Protein AF-A0A7S1DMI9-F1 (afdb_monomer_lite)

Organism: Hemiselmis andersenii (NCBI:txid464988)

Foldseek 3Di:
DPPQQFDKDKAWEFAFALPDDDDDAFAKAKEKADDQLCLVVLVVCQQAFGKHWYDNDDDDQQDKTFIWTWQDWDADPSRIIITIIGGHDIWGFHDKDFDVVSVGTIIGITGHDGPVVVVRVVVVVVVVVPDPDRPDGHDPDDPDDPHHYTYRDDD

Secondary structure (DSSP, 8-state):
-----PEEEEEEEEEPPTTSPPPPTT-EEEEEE-SHHHHHHHHHHHSS--EEEEESSPP-TT-EEEEEEEEEEEE-TTS-EEEEEEEEEEEE--EEEEEGGGTSEEEEEEEE--HHHHHHHHHHHHHHHH-SSPPPPPP---------EEEE---

Radius of gyration: 15.2 Å; chains: 1; bounding box: 41×40×40 Å

pLDDT: mean 78.28, std 19.07, range [31.62, 96.31]

Sequence (155 aa):
SEGREGELIDLPVVCMPPEDPTPTLGTRLTLMLTEQRYRVVAQRMLSSPQLCMIAHEEPEAGNTALVVLVLRCKFRPNGSAKVIVKVVEEVLMLQVRWEQWAGRLHYARCRVCNDETRSTISKFRSALWTSGGTPPGIIDHLAGEEVPVCRCTVS

Structure (mmCIF, N/CA/C/O backbone):
data_AF-A0A7S1DMI9-F1
#
_entry.id   AF-A0A7S1DMI9-F1
#
loop_
_atom_site.group_PDB
_atom_site.id
_atom_site.type_symbol
_atom_site.label_atom_id
_atom_site.label_alt_id
_atom_site.label_comp_id
_atom_site.label_asym_id
_atom_site.label_entity_id
_atom_site.label_seq_id
_atom_site.pdbx_PDB_ins_code
_atom_site.Cartn_x
_atom_site.Cartn_y
_atom_site.Cartn_z
_atom_site.occupancy
_atom_site.B_iso_or_equiv
_atom_site.auth_seq_id
_atom_site.auth_comp_id
_atom_site.auth_asym_id
_atom_site.auth_atom_id
_atom_site.pdbx_PDB_model_num
ATOM 1 N N . SER A 1 1 ? -24.781 5.411 19.261 1.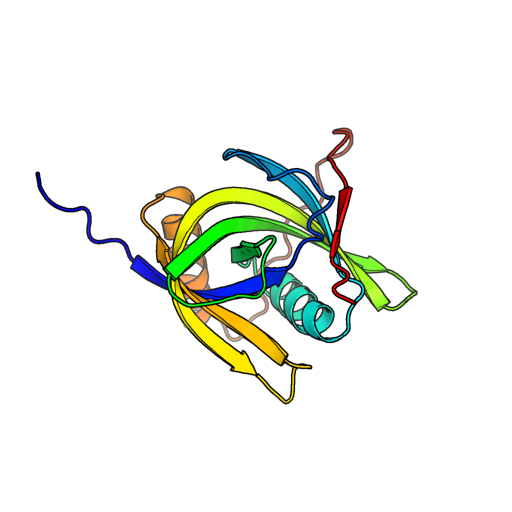00 43.78 1 SER A N 1
ATOM 2 C CA . SER A 1 1 ? -23.939 5.369 18.052 1.00 43.78 1 SER A CA 1
ATOM 3 C C . SER A 1 1 ? -23.312 3.993 17.992 1.00 43.78 1 SER A C 1
ATOM 5 O O . SER A 1 1 ? -22.312 3.751 18.652 1.00 43.78 1 SER A O 1
ATOM 7 N N . GLU A 1 2 ? -23.970 3.054 17.312 1.00 41.41 2 GLU A N 1
ATOM 8 C CA . GLU A 1 2 ? -23.438 1.703 17.120 1.00 41.41 2 GLU A CA 1
ATOM 9 C C . GLU A 1 2 ? -22.122 1.813 16.350 1.00 41.41 2 GLU A C 1
ATOM 11 O O . GLU A 1 2 ? -22.090 2.265 15.203 1.00 41.41 2 GLU A O 1
ATOM 16 N N . GLY A 1 3 ? -21.018 1.505 17.030 1.00 46.94 3 GLY A N 1
ATOM 17 C CA . GLY A 1 3 ? -19.698 1.504 16.425 1.00 46.94 3 GLY A CA 1
ATOM 18 C C . GLY A 1 3 ? -19.682 0.443 15.338 1.00 46.94 3 GLY A C 1
ATOM 19 O O . GLY A 1 3 ? -19.749 -0.743 15.643 1.00 46.94 3 GLY A O 1
ATOM 20 N N . ARG A 1 4 ? -19.624 0.863 14.072 1.00 57.69 4 ARG A N 1
ATOM 21 C CA . ARG A 1 4 ? -19.342 -0.053 12.966 1.00 57.69 4 ARG A CA 1
ATOM 22 C C . ARG A 1 4 ? -18.003 -0.717 13.273 1.00 57.69 4 ARG A C 1
ATOM 24 O O . ARG A 1 4 ? -16.971 -0.050 13.266 1.00 57.69 4 ARG A O 1
ATOM 31 N N . GLU A 1 5 ? -18.037 -1.998 13.620 1.00 73.81 5 GLU A N 1
ATOM 32 C CA . GLU A 1 5 ? -16.843 -2.763 13.953 1.00 73.81 5 GLU A CA 1
ATOM 33 C C . GLU A 1 5 ? -16.021 -2.941 12.670 1.00 73.81 5 GLU A C 1
ATOM 35 O O . GLU A 1 5 ? -16.369 -3.723 11.784 1.00 73.81 5 GLU A O 1
ATOM 40 N N . GLY A 1 6 ? -14.990 -2.108 12.516 1.00 77.81 6 GLY A N 1
ATOM 41 C CA . GLY A 1 6 ? -14.075 -2.165 11.381 1.00 77.81 6 GLY A CA 1
ATOM 42 C C . GLY A 1 6 ? -13.307 -3.483 11.363 1.00 77.81 6 GLY A C 1
ATOM 43 O O . GLY A 1 6 ? -12.959 -4.036 12.409 1.00 77.81 6 GLY A O 1
ATOM 44 N N . GLU A 1 7 ? -13.016 -3.983 10.169 1.00 84.88 7 GLU A N 1
ATOM 45 C CA . GLU A 1 7 ? -12.298 -5.239 9.999 1.00 84.88 7 GLU A CA 1
ATOM 46 C C . GLU A 1 7 ? -10.797 -5.037 10.237 1.00 84.88 7 GLU A C 1
ATOM 48 O O . GLU A 1 7 ? -10.191 -4.126 9.674 1.00 84.88 7 GLU A O 1
ATOM 53 N N . LEU A 1 8 ? -10.185 -5.887 11.068 1.00 90.12 8 LEU A N 1
ATOM 54 C CA . LEU A 1 8 ? -8.739 -5.874 11.287 1.00 90.12 8 LEU A CA 1
ATOM 55 C C . LEU A 1 8 ? -8.012 -6.579 10.139 1.00 90.12 8 LEU A C 1
ATOM 57 O O . LEU A 1 8 ? -8.303 -7.737 9.829 1.00 90.12 8 LEU A O 1
ATOM 61 N N . ILE A 1 9 ? -7.031 -5.900 9.550 1.00 89.88 9 ILE A N 1
ATOM 62 C CA . ILE A 1 9 ? -6.221 -6.434 8.453 1.00 89.88 9 ILE A CA 1
ATOM 63 C C . ILE A 1 9 ? -4.758 -6.002 8.571 1.00 89.88 9 ILE A C 1
ATOM 65 O O . ILE A 1 9 ? -4.461 -4.896 9.015 1.00 89.88 9 ILE A O 1
ATOM 69 N N . ASP A 1 10 ? -3.850 -6.888 8.159 1.00 91.25 10 ASP A N 1
ATOM 70 C CA . ASP A 1 10 ? -2.420 -6.620 8.011 1.00 91.25 10 ASP A CA 1
ATOM 71 C C . ASP A 1 10 ? -2.101 -6.355 6.533 1.00 91.25 10 ASP A C 1
ATOM 73 O O . ASP A 1 10 ? -2.282 -7.241 5.693 1.00 91.25 10 ASP A O 1
ATOM 77 N N . LEU A 1 11 ? -1.616 -5.155 6.205 1.00 92.12 11 LEU A N 1
ATOM 78 C CA . LEU A 1 11 ? -1.290 -4.754 4.832 1.00 92.12 11 LEU A CA 1
ATOM 79 C C . LEU A 1 11 ? 0.188 -4.373 4.696 1.00 92.12 11 LEU A C 1
ATOM 81 O O . LEU A 1 11 ? 0.754 -3.807 5.633 1.00 92.12 11 LEU A O 1
ATOM 85 N N . PRO A 1 12 ? 0.825 -4.648 3.541 1.00 92.88 12 PRO A N 1
ATOM 86 C CA . PRO A 1 12 ? 2.165 -4.147 3.268 1.00 92.88 12 PRO A CA 1
ATOM 87 C C . PRO A 1 12 ? 2.140 -2.620 3.148 1.00 92.88 12 PRO A C 1
ATOM 89 O O . PRO A 1 12 ? 1.215 -2.058 2.555 1.00 92.88 12 PRO A O 1
ATOM 92 N N . VAL A 1 13 ? 3.174 -1.965 3.671 1.00 93.25 13 VAL A N 1
ATOM 93 C CA . VAL A 1 13 ? 3.330 -0.508 3.618 1.00 93.25 13 VAL A CA 1
ATOM 94 C C . VAL A 1 13 ? 4.380 -0.142 2.577 1.00 93.25 13 VAL A C 1
ATOM 96 O O . VAL A 1 13 ? 5.502 -0.650 2.598 1.00 93.25 13 VAL A O 1
ATOM 99 N N . VAL A 1 14 ? 4.006 0.748 1.663 1.00 92.56 14 VAL A N 1
ATOM 100 C CA . VAL A 1 14 ? 4.893 1.356 0.675 1.00 92.56 14 VAL A CA 1
ATOM 101 C C . VAL A 1 14 ? 5.147 2.795 1.099 1.00 92.56 14 VAL A C 1
ATOM 103 O O . VAL A 1 14 ? 4.224 3.604 1.146 1.00 92.56 14 VAL A O 1
ATOM 106 N N . CYS A 1 15 ? 6.397 3.118 1.405 1.00 91.75 15 CYS A N 1
ATOM 107 C CA . CYS A 1 15 ? 6.753 4.485 1.766 1.00 91.75 15 CYS A CA 1
ATOM 108 C C . CYS A 1 15 ? 6.889 5.332 0.496 1.00 91.75 15 CYS A C 1
ATOM 110 O O . CYS A 1 15 ? 7.540 4.916 -0.471 1.00 91.75 15 CYS A O 1
ATOM 112 N N . MET A 1 16 ? 6.262 6.500 0.496 1.00 90.00 16 MET A N 1
ATOM 113 C CA . MET A 1 16 ? 6.445 7.527 -0.518 1.00 90.00 16 MET A CA 1
ATOM 114 C C . MET A 1 16 ? 7.488 8.535 -0.035 1.00 90.00 16 MET A C 1
ATOM 116 O O . MET A 1 16 ? 7.588 8.761 1.171 1.00 90.00 16 MET A O 1
ATOM 120 N N . PRO A 1 17 ? 8.252 9.151 -0.947 1.00 86.38 17 PRO A N 1
ATOM 121 C CA . PRO A 1 17 ? 9.131 10.248 -0.587 1.00 86.38 17 PRO A CA 1
ATOM 122 C C . PRO A 1 17 ? 8.350 11.399 0.068 1.00 86.38 17 PRO A C 1
ATOM 124 O O . PRO A 1 17 ? 7.190 11.639 -0.291 1.00 86.38 17 PRO A O 1
ATOM 127 N N . PRO A 1 18 ? 8.960 12.126 1.014 1.00 83.62 18 PRO A N 1
ATOM 128 C CA . PRO A 1 18 ? 8.320 13.263 1.671 1.00 83.62 18 PRO A CA 1
ATOM 129 C C . PRO A 1 18 ? 8.035 14.433 0.714 1.00 83.62 18 PRO A C 1
ATOM 131 O O . PRO A 1 18 ? 7.177 15.258 1.008 1.00 83.62 18 PRO A O 1
ATOM 134 N N . GLU A 1 19 ? 8.733 14.518 -0.423 1.00 86.25 19 GLU A N 1
ATOM 135 C CA . GLU A 1 19 ? 8.505 15.535 -1.454 1.00 86.25 19 GLU A CA 1
ATOM 136 C C . GLU A 1 19 ? 7.288 15.265 -2.353 1.00 86.25 19 GLU A C 1
ATOM 138 O O . GLU A 1 19 ? 6.802 16.190 -3.010 1.00 86.25 19 GLU A O 1
ATOM 143 N N . ASP A 1 20 ? 6.790 14.024 -2.398 1.00 87.12 20 ASP A N 1
ATOM 144 C CA . ASP A 1 20 ? 5.586 13.697 -3.159 1.00 87.12 20 ASP A CA 1
ATOM 145 C C . ASP A 1 20 ? 4.347 14.234 -2.410 1.00 87.12 20 ASP A C 1
ATOM 147 O O . ASP A 1 20 ? 4.277 14.153 -1.183 1.00 87.12 20 ASP A O 1
ATOM 151 N N . PRO A 1 21 ? 3.335 14.783 -3.105 1.00 87.12 21 PRO A N 1
ATOM 152 C CA . PRO A 1 21 ? 2.138 15.294 -2.446 1.00 87.12 21 PRO A CA 1
ATOM 153 C C . PRO A 1 21 ? 1.296 14.160 -1.850 1.00 87.12 21 PRO A C 1
ATOM 155 O O . PRO A 1 21 ? 1.094 13.129 -2.498 1.00 87.12 21 PRO A O 1
ATOM 158 N N . THR A 1 22 ? 0.728 14.387 -0.661 1.00 88.12 22 THR A N 1
ATOM 159 C CA . THR A 1 22 ? -0.193 13.437 -0.023 1.00 88.12 22 THR A CA 1
ATOM 160 C C . THR A 1 22 ? -1.448 13.241 -0.877 1.00 88.12 22 THR A C 1
ATOM 162 O O . THR A 1 22 ? -2.198 14.198 -1.103 1.00 88.12 22 THR A O 1
ATOM 165 N N . PRO A 1 23 ? -1.725 12.016 -1.351 1.00 91.56 23 PRO A N 1
ATOM 166 C CA . PRO A 1 23 ? -2.909 11.738 -2.147 1.00 91.56 23 PRO A CA 1
ATOM 167 C C . PRO A 1 23 ? -4.189 11.887 -1.323 1.00 91.56 23 PRO A C 1
ATOM 169 O O . PRO A 1 23 ? -4.242 11.513 -0.155 1.00 91.56 23 PRO A O 1
ATOM 172 N N . THR A 1 24 ? -5.256 12.375 -1.945 1.00 91.81 24 THR A N 1
ATOM 173 C CA . THR A 1 24 ? -6.577 12.464 -1.307 1.00 91.81 24 THR A CA 1
ATOM 174 C C . THR A 1 24 ? -7.419 11.217 -1.579 1.00 91.81 24 THR A C 1
ATOM 176 O O . THR A 1 24 ? -7.179 10.480 -2.539 1.00 91.81 24 THR A O 1
ATOM 179 N N . LEU A 1 25 ? -8.441 10.981 -0.752 1.00 93.12 25 LEU A N 1
ATOM 180 C CA . LEU A 1 25 ? -9.389 9.880 -0.950 1.00 93.12 25 LEU A CA 1
ATOM 181 C C . LEU A 1 25 ? -10.022 9.918 -2.349 1.00 93.12 25 LEU A C 1
ATOM 183 O O . LEU A 1 25 ? -10.402 10.971 -2.853 1.00 93.12 25 LEU A O 1
ATOM 187 N N . GLY A 1 26 ? -10.148 8.749 -2.977 1.00 90.62 26 GLY A N 1
ATOM 188 C CA . GLY A 1 26 ? -10.678 8.587 -4.331 1.00 90.62 26 GLY A CA 1
ATOM 189 C C . GLY A 1 26 ? -9.663 8.846 -5.446 1.00 90.62 26 GLY A C 1
ATOM 190 O O . GLY A 1 26 ? -9.883 8.386 -6.569 1.00 90.62 26 GLY A O 1
ATOM 191 N N . THR A 1 27 ? -8.542 9.508 -5.150 1.00 92.19 27 THR A N 1
ATOM 192 C CA . THR A 1 27 ? -7.519 9.837 -6.146 1.00 92.19 27 THR A CA 1
ATOM 193 C C . THR A 1 27 ? -6.823 8.585 -6.659 1.00 92.19 27 THR A C 1
ATOM 195 O O . THR A 1 27 ? -6.511 7.656 -5.908 1.00 92.19 27 THR A O 1
ATOM 198 N N . ARG A 1 28 ? -6.565 8.561 -7.967 1.0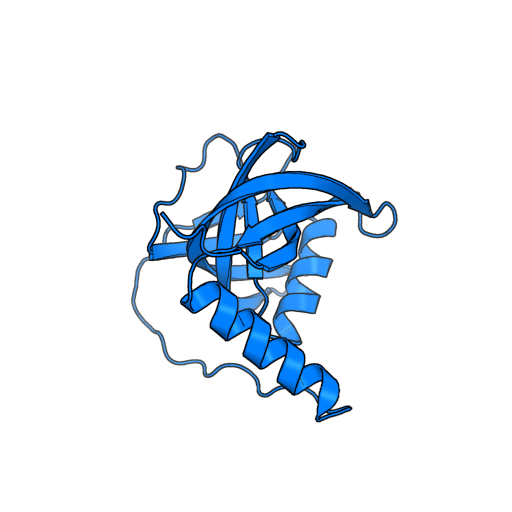0 93.38 28 ARG A N 1
ATOM 199 C CA . ARG A 1 28 ? -5.705 7.566 -8.605 1.00 93.38 28 ARG A CA 1
ATOM 200 C C . ARG A 1 28 ? -4.280 8.090 -8.646 1.00 93.38 28 ARG A C 1
ATOM 202 O O . ARG A 1 28 ? -4.064 9.254 -8.967 1.00 93.38 28 ARG A O 1
ATOM 209 N N . LEU A 1 29 ? -3.316 7.221 -8.379 1.00 93.00 29 LEU A N 1
ATOM 210 C CA . LEU A 1 29 ? -1.899 7.530 -8.522 1.00 93.00 29 LEU A CA 1
ATOM 211 C C . LEU A 1 29 ? -1.130 6.339 -9.094 1.00 93.00 29 LEU A C 1
ATOM 213 O O . LEU A 1 29 ? -1.561 5.186 -9.021 1.00 93.00 29 LEU A O 1
ATOM 217 N N . THR A 1 30 ? 0.015 6.630 -9.696 1.00 92.44 30 THR A N 1
ATOM 218 C CA . THR A 1 30 ? 0.964 5.634 -10.176 1.00 92.44 30 THR A CA 1
ATOM 219 C C . THR A 1 30 ? 2.139 5.566 -9.213 1.00 92.44 30 THR A C 1
ATOM 221 O O . THR A 1 30 ? 2.907 6.514 -9.116 1.00 92.44 30 THR A O 1
ATOM 224 N N . LEU A 1 31 ? 2.339 4.419 -8.577 1.00 91.31 31 LEU A N 1
ATOM 225 C CA . LEU A 1 31 ? 3.526 4.118 -7.789 1.00 91.31 31 LEU A CA 1
ATOM 226 C C . LEU A 1 31 ? 4.593 3.477 -8.679 1.00 91.31 31 LEU A C 1
ATOM 228 O O . LEU A 1 31 ? 4.344 2.492 -9.385 1.00 91.31 31 LEU A O 1
ATOM 232 N N . MET A 1 32 ? 5.801 4.024 -8.637 1.00 91.62 32 MET A N 1
ATOM 233 C CA . MET A 1 32 ? 6.987 3.419 -9.229 1.00 91.62 32 MET A CA 1
ATOM 234 C C . MET A 1 32 ? 7.796 2.725 -8.139 1.00 91.62 32 MET A C 1
ATOM 236 O O . MET A 1 32 ? 8.519 3.370 -7.387 1.00 91.62 32 MET A O 1
ATOM 240 N N . LEU A 1 33 ? 7.684 1.400 -8.083 1.00 91.00 33 LEU A N 1
ATOM 241 C CA . LEU A 1 33 ? 8.353 0.556 -7.099 1.00 91.00 33 LEU A CA 1
ATOM 242 C C . LEU A 1 33 ? 9.699 0.096 -7.662 1.00 91.00 33 LEU A C 1
ATOM 244 O O . LEU A 1 33 ? 9.769 -0.787 -8.523 1.00 91.00 33 LEU A O 1
ATOM 248 N N . THR A 1 34 ? 10.775 0.732 -7.219 1.00 88.38 34 THR A N 1
ATOM 249 C CA . THR A 1 34 ? 12.136 0.478 -7.719 1.00 88.38 34 THR A CA 1
ATOM 250 C C . THR A 1 34 ? 12.952 -0.386 -6.758 1.00 88.38 34 THR A C 1
ATOM 252 O O . THR A 1 34 ? 13.717 -1.243 -7.218 1.00 88.38 34 THR A O 1
ATOM 255 N N . GLU A 1 35 ? 12.735 -0.223 -5.451 1.00 84.31 35 GLU A N 1
ATOM 256 C CA . GLU A 1 35 ? 13.406 -0.966 -4.384 1.00 84.31 35 GLU A CA 1
ATOM 257 C C . GLU A 1 35 ? 13.043 -2.455 -4.355 1.00 84.31 35 GLU A C 1
ATOM 259 O O . GLU A 1 35 ? 11.902 -2.854 -4.606 1.00 84.31 35 GLU A O 1
ATOM 264 N N . GLN A 1 36 ? 14.010 -3.294 -3.970 1.00 82.75 36 GLN A N 1
ATOM 265 C CA . GLN A 1 36 ? 13.846 -4.749 -3.919 1.00 82.75 36 GLN A CA 1
ATOM 266 C C . GLN A 1 36 ? 12.688 -5.189 -3.009 1.00 82.75 36 GLN A C 1
ATOM 268 O O . GLN A 1 36 ? 11.904 -6.050 -3.409 1.00 82.75 36 GLN A O 1
ATOM 273 N N . ARG A 1 37 ? 12.534 -4.575 -1.828 1.00 83.44 37 ARG A N 1
ATOM 274 C CA . ARG A 1 37 ? 11.456 -4.904 -0.877 1.00 83.44 37 ARG A CA 1
ATOM 275 C C . ARG A 1 37 ? 10.058 -4.710 -1.465 1.00 83.44 37 ARG A C 1
ATOM 277 O O . ARG A 1 37 ? 9.163 -5.521 -1.238 1.00 83.44 37 ARG A O 1
ATOM 284 N N . TYR A 1 38 ? 9.884 -3.699 -2.314 1.00 85.50 38 TYR A N 1
ATOM 285 C CA . TYR A 1 38 ? 8.608 -3.416 -2.967 1.00 85.50 38 TYR A CA 1
ATOM 286 C C . TYR A 1 38 ? 8.369 -4.262 -4.219 1.00 85.50 38 TYR A C 1
ATOM 288 O O . TYR A 1 38 ? 7.226 -4.412 -4.646 1.00 85.50 38 TYR A O 1
ATOM 296 N N . ARG A 1 39 ? 9.402 -4.902 -4.781 1.00 83.25 39 ARG A N 1
ATOM 297 C CA . ARG A 1 39 ? 9.205 -5.908 -5.840 1.00 83.25 39 ARG A CA 1
ATOM 298 C C . ARG A 1 39 ? 8.464 -7.131 -5.314 1.00 83.25 39 ARG A C 1
ATOM 300 O O . ARG A 1 39 ? 7.623 -7.664 -6.029 1.00 83.25 39 ARG A O 1
ATOM 307 N N . VAL A 1 40 ? 8.721 -7.536 -4.067 1.00 82.50 40 VAL A N 1
ATOM 308 C CA . VAL A 1 40 ? 7.981 -8.626 -3.406 1.00 82.50 40 VAL A CA 1
ATOM 309 C C . VAL A 1 40 ? 6.501 -8.259 -3.281 1.00 82.50 40 VAL A C 1
ATOM 311 O O . VAL A 1 40 ? 5.634 -9.072 -3.592 1.00 82.50 40 VAL A O 1
ATOM 314 N N . VAL A 1 41 ? 6.208 -7.011 -2.903 1.00 83.62 41 VAL A N 1
ATOM 315 C CA . VAL A 1 41 ? 4.838 -6.477 -2.866 1.00 83.62 41 VAL A CA 1
ATOM 316 C C . VAL A 1 41 ? 4.204 -6.522 -4.259 1.00 83.62 41 VAL A C 1
ATOM 318 O O . VAL A 1 41 ? 3.136 -7.103 -4.430 1.00 83.62 41 VAL A O 1
ATOM 321 N N . ALA A 1 42 ? 4.892 -6.002 -5.278 1.00 85.81 42 ALA A N 1
ATOM 322 C CA . ALA A 1 42 ? 4.408 -5.993 -6.657 1.00 85.81 42 ALA A CA 1
ATOM 323 C C . ALA A 1 42 ? 4.154 -7.402 -7.224 1.00 85.81 42 ALA A C 1
ATOM 325 O O . ALA A 1 42 ? 3.179 -7.603 -7.944 1.00 85.81 42 ALA A O 1
ATOM 326 N N . GLN A 1 43 ? 4.999 -8.384 -6.893 1.00 83.19 43 GLN A N 1
ATOM 327 C CA . GLN A 1 43 ? 4.794 -9.787 -7.269 1.00 83.19 43 GLN A CA 1
ATOM 328 C C . GLN A 1 43 ? 3.523 -10.351 -6.634 1.00 83.19 43 GLN A C 1
ATOM 330 O O . GLN A 1 43 ? 2.726 -10.989 -7.316 1.00 83.19 43 GLN A O 1
ATOM 335 N N . ARG A 1 44 ? 3.293 -10.076 -5.346 1.00 78.12 44 ARG A N 1
ATOM 336 C CA . ARG A 1 44 ? 2.072 -10.504 -4.651 1.00 78.12 44 ARG A CA 1
ATOM 337 C C . ARG A 1 44 ? 0.816 -9.842 -5.237 1.00 78.12 44 ARG A C 1
ATOM 339 O O . ARG A 1 44 ? -0.197 -10.518 -5.391 1.00 78.12 44 ARG A O 1
ATOM 346 N N . MET A 1 45 ? 0.914 -8.575 -5.650 1.00 79.88 45 MET A N 1
ATOM 347 C CA . MET A 1 45 ? -0.149 -7.822 -6.336 1.00 79.88 45 MET A CA 1
ATOM 348 C C . MET A 1 45 ? -0.486 -8.339 -7.744 1.00 79.88 45 MET A C 1
ATOM 350 O O . MET A 1 45 ? -1.558 -8.036 -8.258 1.00 79.88 45 MET A O 1
ATOM 354 N N . LEU A 1 46 ? 0.405 -9.088 -8.405 1.00 73.69 46 LEU A N 1
ATOM 355 C CA . LEU A 1 46 ? 0.076 -9.733 -9.685 1.00 73.69 46 LEU A CA 1
ATOM 356 C C . LEU A 1 46 ? -0.792 -10.973 -9.500 1.00 73.69 46 LEU A C 1
ATOM 358 O O . LEU A 1 46 ? -1.621 -11.278 -10.352 1.00 73.69 46 LEU A O 1
ATOM 362 N N . SER A 1 47 ? -0.596 -11.684 -8.393 1.00 68.94 47 SER A N 1
ATOM 363 C CA . SER A 1 47 ? -1.312 -12.924 -8.101 1.00 68.94 47 SER A CA 1
ATOM 364 C C . SER A 1 47 ? -2.698 -12.692 -7.503 1.00 68.94 47 SER A C 1
ATOM 366 O O . SER A 1 47 ? -3.408 -13.662 -7.285 1.00 68.94 47 SER A O 1
ATOM 368 N N . SER A 1 48 ? -3.078 -11.451 -7.183 1.00 64.75 48 SER A N 1
ATOM 369 C CA . SER A 1 48 ? -4.409 -11.075 -6.694 1.00 64.75 48 SER A CA 1
ATOM 370 C C . SER A 1 48 ? -4.561 -9.552 -6.708 1.00 64.75 48 SER A C 1
ATOM 372 O O . SER A 1 48 ? -3.580 -8.872 -6.406 1.00 64.75 48 SER A O 1
ATOM 374 N N . PRO A 1 49 ? -5.766 -8.982 -6.923 1.00 61.94 49 PRO A N 1
ATOM 375 C CA . PRO A 1 49 ? -6.033 -7.627 -6.451 1.00 61.94 49 PRO A CA 1
ATOM 376 C C . PRO A 1 49 ? -5.703 -7.563 -4.959 1.00 61.94 49 PRO A C 1
ATOM 378 O O . PRO A 1 49 ? -6.291 -8.287 -4.154 1.00 61.94 49 PRO A O 1
ATOM 381 N N . GLN A 1 50 ? -4.708 -6.754 -4.609 1.00 81.31 50 GLN A N 1
ATOM 382 C CA . GLN A 1 50 ? -4.277 -6.557 -3.233 1.00 81.31 50 GLN A CA 1
ATOM 383 C C . GLN A 1 50 ? -4.504 -5.109 -2.829 1.00 81.31 50 GLN A C 1
ATOM 385 O O . GLN A 1 50 ? -4.382 -4.182 -3.628 1.00 81.31 50 GLN A O 1
ATOM 390 N N . LEU A 1 51 ? -4.848 -4.941 -1.561 1.00 89.75 51 LEU A N 1
ATOM 391 C CA . LEU A 1 51 ? -4.749 -3.666 -0.878 1.00 89.75 51 LEU A CA 1
ATOM 392 C C . LEU A 1 51 ? -3.300 -3.499 -0.411 1.00 89.75 51 LEU A C 1
ATOM 394 O O . LEU A 1 51 ? -2.645 -4.474 -0.034 1.00 89.75 51 LEU A O 1
ATOM 398 N N . CYS A 1 52 ? -2.808 -2.271 -0.394 1.00 92.12 52 CYS A N 1
ATOM 399 C CA . CYS A 1 52 ? -1.610 -1.919 0.359 1.00 92.12 52 CYS A CA 1
ATOM 400 C C . CYS A 1 52 ? -1.825 -0.587 1.070 1.00 92.12 52 CYS A C 1
ATOM 402 O O . CYS A 1 52 ? -2.837 0.079 0.858 1.00 92.12 52 CYS A O 1
ATOM 404 N N . MET A 1 53 ? -0.887 -0.212 1.928 1.00 94.38 53 MET A N 1
ATOM 405 C CA . MET A 1 53 ? -0.843 1.119 2.516 1.00 94.38 53 MET A CA 1
ATOM 406 C C . MET A 1 53 ? 0.234 1.952 1.839 1.00 94.38 53 MET A C 1
ATOM 408 O O . MET A 1 53 ? 1.279 1.419 1.461 1.00 94.38 53 MET A O 1
ATOM 412 N N . ILE A 1 54 ? -0.007 3.253 1.733 1.00 94.75 54 ILE A N 1
ATOM 413 C CA . ILE A 1 54 ? 1.022 4.250 1.452 1.00 94.75 54 ILE A CA 1
ATOM 414 C C . ILE A 1 54 ? 1.186 5.171 2.663 1.00 94.75 54 ILE A C 1
ATOM 416 O O . ILE A 1 54 ? 0.203 5.534 3.311 1.00 94.75 54 ILE A O 1
ATOM 420 N N . ALA A 1 55 ? 2.430 5.514 2.973 1.00 93.88 55 ALA A N 1
ATOM 421 C CA . ALA A 1 55 ? 2.800 6.421 4.058 1.00 93.88 55 ALA A CA 1
ATOM 422 C C . ALA A 1 55 ? 3.971 7.304 3.608 1.00 93.88 55 ALA A C 1
ATOM 424 O O . ALA A 1 55 ? 4.775 6.854 2.797 1.00 93.88 55 ALA A O 1
ATOM 425 N N . HIS A 1 56 ? 4.071 8.538 4.103 1.00 88.88 56 HIS A N 1
ATOM 426 C CA . HIS A 1 56 ? 5.219 9.421 3.820 1.00 88.88 56 HIS A CA 1
ATOM 427 C C . HIS A 1 56 ? 6.361 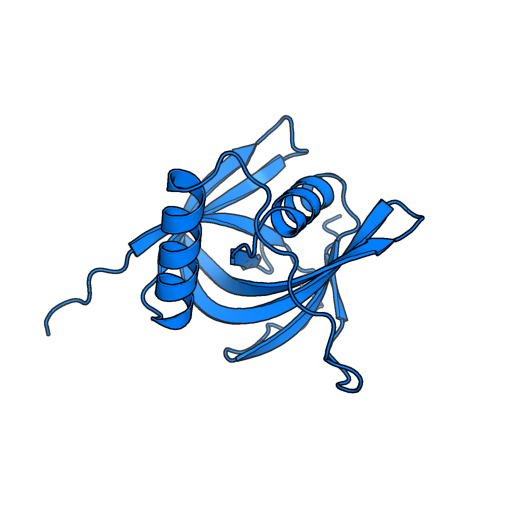9.259 4.825 1.00 88.88 56 HIS A C 1
ATOM 429 O O . HIS A 1 56 ? 7.508 9.574 4.526 1.00 88.88 56 HIS A O 1
ATOM 435 N N . GLU A 1 57 ? 6.039 8.773 6.017 1.00 87.62 57 GLU A N 1
ATOM 436 C CA . GLU A 1 57 ? 6.991 8.571 7.100 1.00 87.62 57 GLU A CA 1
ATOM 437 C C . GLU A 1 57 ? 7.361 7.093 7.216 1.00 87.62 57 GLU A C 1
ATOM 439 O O . GLU A 1 57 ? 6.681 6.213 6.669 1.00 87.62 57 GLU A O 1
ATOM 444 N N . GLU A 1 58 ? 8.443 6.815 7.946 1.00 89.75 58 GLU A N 1
ATOM 445 C CA . GLU A 1 58 ? 8.765 5.442 8.314 1.00 89.75 58 GLU A CA 1
ATOM 446 C C . GLU A 1 58 ? 7.581 4.836 9.099 1.00 89.75 58 GLU A C 1
ATOM 448 O O . GLU A 1 58 ? 6.999 5.513 9.953 1.00 89.75 58 GLU A O 1
ATOM 453 N N . PRO A 1 59 ? 7.145 3.600 8.788 1.00 92.94 59 PRO A N 1
ATOM 454 C CA . PRO A 1 59 ? 5.938 3.059 9.397 1.00 92.94 59 PRO A CA 1
ATOM 455 C C . PRO A 1 59 ? 6.127 2.821 10.898 1.00 92.94 59 PRO A C 1
ATOM 457 O O . PRO A 1 59 ? 6.904 1.958 11.304 1.00 92.94 59 PRO A O 1
ATOM 460 N N . GLU A 1 60 ? 5.346 3.522 11.715 1.00 94.88 60 GLU A N 1
ATOM 461 C CA . GLU A 1 60 ? 5.297 3.348 13.167 1.00 94.88 60 GLU A CA 1
ATOM 462 C C . GLU A 1 60 ? 3.850 3.200 13.653 1.00 94.88 60 GLU A C 1
ATOM 464 O O . GLU A 1 60 ? 2.892 3.642 13.013 1.00 94.88 60 GLU A O 1
ATOM 469 N N . ALA A 1 61 ? 3.668 2.530 14.792 1.00 94.88 61 ALA A N 1
ATOM 470 C CA . ALA A 1 61 ? 2.348 2.413 15.398 1.00 94.88 61 ALA A CA 1
ATOM 471 C C . ALA A 1 61 ? 1.887 3.786 15.912 1.00 94.88 61 ALA A C 1
ATOM 473 O O . ALA A 1 61 ? 2.626 4.472 16.608 1.00 94.88 61 ALA A O 1
ATOM 474 N N . GLY A 1 62 ? 0.650 4.160 15.596 1.00 94.31 62 GLY A N 1
ATOM 475 C CA . GLY A 1 62 ? 0.103 5.490 15.852 1.00 94.31 62 GLY A CA 1
ATOM 476 C C . GLY A 1 62 ? 0.199 6.438 14.655 1.00 94.31 62 GLY A C 1
ATOM 477 O O . GLY A 1 62 ? -0.509 7.441 14.652 1.00 94.31 62 GLY A O 1
ATOM 478 N N . ASN A 1 63 ? 0.980 6.108 13.620 1.00 94.69 63 ASN A N 1
ATOM 479 C CA . ASN A 1 63 ? 1.029 6.912 12.401 1.00 94.69 63 ASN A CA 1
ATOM 480 C C . ASN A 1 63 ? -0.191 6.649 11.516 1.00 94.69 63 ASN A C 1
ATOM 482 O O . ASN A 1 63 ? -0.800 5.573 11.540 1.00 94.69 63 ASN A O 1
ATOM 486 N N . THR A 1 64 ? -0.533 7.639 10.701 1.00 94.69 64 THR A N 1
ATOM 487 C CA . THR A 1 64 ? -1.600 7.521 9.710 1.00 94.69 64 THR A CA 1
ATOM 488 C C . THR A 1 64 ? -1.048 7.007 8.383 1.00 94.69 64 THR A C 1
ATOM 490 O O . THR A 1 64 ? 0.061 7.346 7.974 1.00 94.69 64 THR A O 1
ATOM 493 N N . ALA A 1 65 ? -1.838 6.196 7.687 1.00 96.00 65 ALA A N 1
ATOM 494 C CA . ALA A 1 65 ? -1.551 5.722 6.341 1.00 96.00 65 ALA A CA 1
ATOM 495 C C . ALA A 1 65 ? -2.795 5.816 5.461 1.00 96.00 65 ALA A C 1
ATOM 497 O O . ALA A 1 65 ? -3.926 5.836 5.947 1.00 96.00 65 ALA A O 1
ATOM 498 N N . LEU A 1 66 ? -2.588 5.778 4.150 1.00 95.81 66 LEU A N 1
ATOM 499 C CA . LEU A 1 66 ? -3.675 5.654 3.190 1.00 95.81 66 LEU A CA 1
ATOM 500 C C . LEU A 1 66 ? -3.730 4.222 2.669 1.00 95.81 66 LEU A C 1
ATOM 502 O O . LEU A 1 66 ? -2.765 3.720 2.095 1.00 95.81 66 LEU A O 1
ATOM 506 N N . VAL A 1 67 ? -4.868 3.561 2.841 1.00 94.75 67 VAL A N 1
ATOM 507 C CA . VAL A 1 67 ? -5.159 2.292 2.180 1.00 94.75 67 VAL A CA 1
ATOM 508 C C . VAL A 1 67 ? -5.472 2.576 0.720 1.00 94.75 67 VAL A C 1
ATOM 510 O O . VAL A 1 67 ? -6.316 3.417 0.387 1.00 94.75 67 VAL A O 1
ATOM 513 N N . VAL A 1 68 ? -4.805 1.841 -0.162 1.00 93.69 68 VAL A N 1
ATOM 514 C CA . VAL A 1 68 ? -4.981 1.948 -1.604 1.00 93.69 68 VAL A CA 1
ATOM 515 C C . VAL A 1 68 ? -5.367 0.605 -2.210 1.00 93.69 68 VAL A C 1
ATOM 517 O O . VAL A 1 68 ? -4.853 -0.453 -1.838 1.00 93.69 68 VAL A O 1
ATOM 520 N N . LEU A 1 69 ? -6.274 0.661 -3.178 1.00 91.44 69 LEU A N 1
ATOM 521 C CA . LEU A 1 69 ? -6.660 -0.458 -4.020 1.00 91.44 69 LEU A CA 1
ATOM 522 C C . LEU A 1 69 ? -5.737 -0.529 -5.232 1.00 91.44 69 LEU A C 1
ATOM 524 O O . LEU A 1 69 ? -5.650 0.433 -5.997 1.00 91.44 69 LEU A O 1
ATOM 528 N N . VAL A 1 70 ? -5.091 -1.674 -5.448 1.00 90.12 70 VAL A N 1
ATOM 529 C CA . VAL A 1 70 ? -4.286 -1.901 -6.651 1.00 90.12 70 VAL A CA 1
ATOM 530 C C . VAL A 1 70 ? -5.193 -2.192 -7.837 1.00 90.12 70 VAL A C 1
ATOM 532 O O . VAL A 1 70 ? -5.909 -3.190 -7.865 1.00 90.12 70 VAL A O 1
ATOM 535 N N . LEU A 1 71 ? -5.128 -1.320 -8.839 1.00 87.69 71 LEU A N 1
ATOM 536 C CA . LEU A 1 71 ? -5.887 -1.441 -10.081 1.00 87.69 71 LEU A CA 1
ATOM 537 C C . LEU A 1 71 ? -5.091 -2.186 -11.154 1.00 87.69 71 LEU A C 1
ATOM 539 O O . LEU A 1 71 ? -5.654 -2.958 -11.924 1.00 87.69 71 LEU A O 1
ATOM 543 N N . ARG A 1 72 ? -3.777 -1.941 -11.229 1.00 87.44 72 ARG A N 1
ATOM 544 C CA . ARG A 1 72 ? -2.897 -2.542 -12.240 1.00 87.44 72 ARG A CA 1
ATOM 545 C C . ARG A 1 72 ? -1.470 -2.632 -11.728 1.00 87.44 72 ARG A C 1
ATOM 547 O O . ARG A 1 72 ? -0.983 -1.685 -11.124 1.00 87.44 72 ARG A O 1
ATOM 554 N N . CYS A 1 73 ? -0.769 -3.715 -12.043 1.00 89.31 73 CYS A N 1
ATOM 555 C CA . CYS A 1 73 ? 0.655 -3.876 -11.758 1.00 89.31 73 CYS A CA 1
ATOM 556 C C . CYS A 1 73 ? 1.370 -4.397 -13.011 1.00 89.31 73 CYS A C 1
ATOM 558 O O . CYS A 1 73 ? 0.883 -5.313 -13.670 1.00 89.31 73 CYS A O 1
ATOM 560 N N . LYS A 1 74 ? 2.513 -3.802 -13.371 1.00 89.94 74 LYS A N 1
ATOM 561 C CA . LYS A 1 74 ? 3.340 -4.251 -14.499 1.00 89.94 74 LYS A CA 1
ATOM 562 C C . LYS A 1 74 ? 4.823 -4.121 -14.177 1.00 89.94 74 LYS A C 1
ATOM 564 O O . LYS A 1 74 ? 5.297 -3.023 -13.878 1.00 89.94 74 LYS A O 1
ATOM 569 N N . PHE A 1 75 ? 5.568 -5.213 -14.328 1.00 88.81 75 PHE A N 1
ATOM 570 C CA . PHE A 1 75 ? 7.029 -5.177 -14.277 1.00 88.81 75 PHE A CA 1
ATOM 571 C C . PHE A 1 75 ? 7.616 -4.587 -15.559 1.00 88.81 75 PHE A C 1
ATOM 573 O O . PHE A 1 75 ? 7.131 -4.816 -16.669 1.00 88.81 75 PHE A O 1
ATOM 580 N N . ARG A 1 76 ? 8.681 -3.810 -15.392 1.00 88.44 76 ARG A N 1
ATOM 581 C CA . ARG A 1 76 ? 9.514 -3.279 -16.469 1.00 88.44 76 ARG A CA 1
ATOM 582 C C . ARG A 1 76 ? 10.747 -4.170 -16.665 1.00 88.44 76 ARG A C 1
ATOM 584 O O . ARG A 1 76 ? 11.150 -4.851 -15.723 1.00 88.44 76 ARG A O 1
ATOM 591 N N . PRO A 1 77 ? 11.406 -4.116 -17.839 1.00 86.88 77 PRO A N 1
ATOM 592 C CA . PRO A 1 77 ? 12.613 -4.906 -18.108 1.00 86.88 77 PRO A CA 1
ATOM 593 C C . PRO A 1 77 ? 13.756 -4.680 -17.107 1.00 86.88 77 PRO A C 1
ATOM 595 O O . PRO A 1 77 ? 14.536 -5.584 -16.845 1.00 86.88 77 PRO A O 1
ATOM 598 N N . ASN A 1 78 ? 13.830 -3.492 -16.496 1.00 85.62 78 ASN A N 1
ATOM 599 C CA . ASN A 1 78 ? 14.819 -3.165 -15.460 1.00 85.62 78 ASN A CA 1
ATOM 600 C C . ASN A 1 78 ? 14.480 -3.734 -14.061 1.00 85.62 78 ASN A C 1
ATOM 602 O O . ASN A 1 78 ? 15.129 -3.390 -13.072 1.00 85.62 78 ASN A O 1
ATOM 606 N N . GLY A 1 79 ? 13.426 -4.546 -13.948 1.00 84.44 79 GLY A N 1
ATOM 607 C CA . GLY A 1 79 ? 12.973 -5.164 -12.703 1.00 84.44 79 GLY A CA 1
ATOM 608 C C . GLY A 1 79 ? 12.148 -4.261 -11.780 1.00 84.44 79 GLY A C 1
ATOM 609 O O . GLY A 1 79 ? 11.659 -4.749 -10.765 1.00 84.44 79 GLY A O 1
ATOM 610 N N . SER A 1 80 ? 11.960 -2.976 -12.104 1.00 89.31 80 SER A N 1
ATOM 611 C CA . SER A 1 80 ? 11.014 -2.112 -11.377 1.00 89.31 80 SER A CA 1
ATOM 612 C C . SER A 1 80 ? 9.564 -2.461 -11.718 1.00 89.31 80 SER A C 1
ATOM 614 O O . SER A 1 80 ? 9.291 -3.005 -12.791 1.00 89.31 80 SER A O 1
ATOM 616 N N . ALA A 1 81 ? 8.623 -2.118 -10.840 1.00 90.62 81 ALA A N 1
ATOM 617 C CA . ALA A 1 81 ? 7.195 -2.270 -11.099 1.00 90.62 81 ALA A CA 1
ATOM 618 C C . ALA A 1 81 ? 6.497 -0.907 -11.186 1.00 90.62 81 ALA A C 1
ATOM 620 O O . ALA A 1 81 ? 6.740 -0.013 -10.378 1.00 90.62 81 ALA A O 1
ATOM 621 N N . LYS A 1 82 ? 5.619 -0.754 -12.181 1.00 91.44 82 LYS A N 1
ATOM 622 C CA . LYS A 1 82 ? 4.647 0.341 -12.264 1.00 91.44 82 LYS A CA 1
ATOM 623 C C . LYS A 1 82 ? 3.323 -0.179 -11.715 1.00 91.44 82 LYS A C 1
ATOM 625 O O . LYS A 1 82 ? 2.767 -1.117 -12.291 1.00 91.44 82 LYS A O 1
ATOM 630 N N . VAL A 1 83 ? 2.817 0.435 -10.653 1.00 91.69 83 VAL A N 1
ATOM 631 C CA . VAL A 1 83 ? 1.551 0.057 -10.017 1.00 91.69 83 VAL A CA 1
ATOM 632 C C . VAL A 1 83 ? 0.589 1.235 -10.077 1.00 91.69 83 VAL A C 1
ATOM 634 O O . VAL A 1 83 ? 0.937 2.331 -9.664 1.00 91.69 83 VAL A O 1
ATOM 637 N N . ILE A 1 84 ? -0.606 1.033 -10.619 1.00 91.75 84 ILE A N 1
ATOM 638 C CA . ILE A 1 84 ? -1.684 2.025 -10.592 1.00 91.75 84 ILE A CA 1
ATOM 639 C C . ILE A 1 84 ? -2.590 1.668 -9.425 1.00 91.75 84 ILE A C 1
ATOM 641 O O . ILE A 1 84 ? -3.066 0.533 -9.345 1.00 91.75 84 ILE A O 1
ATOM 645 N N . VAL A 1 85 ? -2.829 2.631 -8.542 1.00 92.88 85 VAL A N 1
ATOM 646 C CA . VAL A 1 85 ? -3.636 2.451 -7.337 1.00 92.88 85 VAL A CA 1
ATOM 647 C C . VAL A 1 85 ? -4.694 3.547 -7.214 1.00 92.88 85 VAL A C 1
ATOM 649 O O . VAL A 1 85 ? -4.567 4.610 -7.822 1.00 92.88 85 VAL A O 1
ATOM 652 N N . LYS A 1 86 ? -5.738 3.289 -6.426 1.00 92.69 86 LYS A N 1
ATOM 653 C CA . LYS A 1 86 ? -6.756 4.267 -6.016 1.00 92.69 86 LYS A CA 1
ATOM 654 C C . LYS A 1 86 ? -6.771 4.361 -4.497 1.00 92.69 86 LYS A C 1
ATOM 656 O O . LYS A 1 86 ? -6.845 3.329 -3.838 1.00 92.69 86 LYS A O 1
ATOM 661 N N . VAL A 1 87 ? -6.745 5.568 -3.947 1.00 94.31 87 VAL A N 1
ATOM 662 C CA . VAL A 1 87 ? -6.896 5.790 -2.505 1.00 94.31 87 VAL A CA 1
ATOM 663 C C . VAL A 1 87 ? -8.336 5.511 -2.096 1.00 94.31 87 VAL A C 1
ATOM 665 O O . VAL A 1 87 ? -9.262 6.078 -2.676 1.00 94.31 87 VAL A O 1
ATOM 668 N N . VAL A 1 88 ? -8.535 4.642 -1.108 1.00 93.44 88 VAL A N 1
ATOM 669 C CA . VAL A 1 88 ? -9.878 4.216 -0.680 1.00 93.44 88 VAL A CA 1
ATOM 670 C C . VAL A 1 88 ? -10.190 4.580 0.765 1.00 93.44 88 VAL A C 1
ATOM 672 O O . VAL A 1 88 ? -11.354 4.806 1.092 1.00 93.44 88 VAL A O 1
ATOM 675 N N . GLU A 1 89 ? -9.183 4.673 1.631 1.00 94.69 89 GLU A N 1
ATOM 676 C CA . GLU A 1 89 ? -9.403 4.936 3.051 1.00 94.69 89 GLU A CA 1
ATOM 677 C C . GLU A 1 89 ? -8.150 5.509 3.715 1.00 94.69 89 GLU A C 1
ATOM 679 O O . GLU A 1 89 ? -7.036 5.174 3.325 1.00 94.69 89 GLU A O 1
ATOM 684 N N . GLU A 1 90 ? -8.333 6.350 4.727 1.00 95.06 90 GLU A N 1
ATOM 685 C CA . GLU A 1 90 ? -7.275 6.808 5.628 1.00 95.06 90 GLU A CA 1
ATOM 686 C C . GLU A 1 90 ? -7.421 6.059 6.954 1.00 95.06 90 GLU A C 1
ATOM 688 O O . GLU A 1 90 ? -8.524 5.961 7.496 1.00 95.06 90 GLU A O 1
ATOM 693 N N . VAL A 1 91 ? -6.331 5.480 7.454 1.00 95.31 91 VAL A N 1
ATOM 694 C CA . VAL A 1 91 ? -6.353 4.580 8.611 1.00 95.31 91 VAL A CA 1
ATOM 695 C C . VAL A 1 91 ? -5.203 4.859 9.567 1.00 95.31 91 VAL A C 1
ATOM 697 O O . VAL A 1 91 ? -4.111 5.247 9.161 1.00 95.31 91 VAL A O 1
ATOM 700 N N . LEU A 1 92 ? -5.433 4.568 10.845 1.00 96.31 92 LEU A N 1
ATOM 701 C CA . LEU A 1 92 ? -4.387 4.533 11.861 1.00 96.31 92 LEU A CA 1
ATOM 702 C C . LEU A 1 92 ? -3.655 3.183 11.822 1.00 96.31 92 LEU A C 1
ATOM 704 O O . LEU A 1 92 ? -4.294 2.122 11.844 1.00 96.31 92 LEU A O 1
ATOM 708 N N . MET A 1 93 ? -2.324 3.209 11.821 1.00 96.06 93 MET A N 1
ATOM 709 C CA . MET A 1 93 ? -1.496 2.021 12.012 1.00 96.06 93 MET A CA 1
ATOM 710 C C . MET A 1 93 ? -1.532 1.610 13.488 1.00 96.06 93 MET A C 1
ATOM 712 O O . MET A 1 93 ? -0.997 2.290 14.354 1.00 96.06 93 MET A O 1
ATOM 716 N N . LEU A 1 94 ? -2.165 0.484 13.802 1.00 95.12 94 LEU A N 1
ATOM 717 C CA . LEU A 1 94 ? -2.307 -0.008 15.177 1.00 95.12 94 LEU A CA 1
ATOM 718 C C . LEU A 1 94 ? -1.070 -0.771 15.649 1.00 95.12 94 LEU A C 1
ATOM 720 O O . LEU A 1 94 ? -0.707 -0.719 16.820 1.00 95.12 94 LEU A O 1
ATOM 724 N N . GLN A 1 95 ? -0.456 -1.530 14.745 1.00 95.25 95 GLN A N 1
ATOM 725 C CA . GLN A 1 95 ? 0.756 -2.308 14.989 1.00 95.25 95 GLN A CA 1
ATOM 726 C C . GLN A 1 95 ? 1.583 -2.308 13.713 1.00 95.25 95 GLN A C 1
ATOM 728 O O . GLN A 1 95 ? 1.013 -2.392 12.627 1.00 95.25 95 GLN A O 1
ATOM 733 N N . VAL A 1 96 ? 2.907 -2.269 13.836 1.00 94.56 96 VAL A N 1
ATOM 734 C CA . VAL A 1 96 ? 3.819 -2.371 12.695 1.00 94.56 96 VAL A CA 1
ATOM 735 C C . VAL A 1 96 ? 4.797 -3.513 12.933 1.00 94.56 96 VAL A C 1
ATOM 737 O O . VAL A 1 96 ? 5.313 -3.693 14.034 1.00 94.56 96 VAL A O 1
ATOM 740 N N . ARG A 1 97 ? 5.042 -4.304 11.891 1.00 93.12 97 ARG A N 1
ATOM 741 C CA . ARG A 1 97 ? 6.067 -5.350 11.851 1.00 93.12 97 ARG A CA 1
ATOM 742 C C . ARG A 1 97 ? 6.855 -5.244 10.554 1.00 93.12 97 ARG A C 1
ATOM 744 O O . ARG A 1 97 ? 6.361 -4.693 9.576 1.00 93.12 97 ARG A O 1
ATOM 751 N N . TRP A 1 98 ? 8.042 -5.832 10.509 1.00 88.00 98 TRP A N 1
ATOM 752 C CA . TRP A 1 98 ? 8.845 -5.884 9.291 1.00 88.00 98 TRP A CA 1
ATOM 753 C C . TRP A 1 98 ? 9.401 -7.284 9.041 1.00 88.00 98 TRP A C 1
ATOM 755 O O . TRP A 1 98 ? 9.629 -8.064 9.964 1.00 88.00 98 TRP A O 1
ATOM 765 N N . GLU A 1 99 ? 9.601 -7.614 7.768 1.00 85.44 99 GLU A N 1
ATOM 766 C CA . GLU A 1 99 ? 10.152 -8.897 7.330 1.00 85.44 99 GLU A CA 1
ATOM 767 C C . GLU A 1 99 ? 11.605 -8.714 6.867 1.00 85.44 99 GLU A C 1
ATOM 769 O O . GLU A 1 99 ? 11.875 -8.079 5.844 1.00 85.44 99 GLU A O 1
ATOM 774 N N . GLN A 1 100 ? 12.560 -9.280 7.619 1.00 75.94 100 GLN A N 1
ATOM 775 C CA . GLN A 1 100 ? 13.999 -9.130 7.348 1.00 75.94 100 GLN A CA 1
ATOM 776 C C . GLN A 1 100 ? 14.398 -9.669 5.971 1.00 75.94 100 GLN A C 1
ATOM 778 O O . GLN A 1 100 ? 15.097 -9.002 5.211 1.00 75.94 100 GLN A O 1
ATOM 783 N N . TRP A 1 101 ? 13.914 -10.864 5.636 1.00 76.00 101 TRP A N 1
ATOM 784 C CA . TRP A 1 101 ? 14.214 -11.566 4.387 1.00 76.00 101 TRP A CA 1
ATOM 785 C C . TRP A 1 101 ? 13.604 -10.888 3.151 1.00 76.00 101 TRP A C 1
ATOM 787 O O . TRP A 1 101 ? 14.059 -11.122 2.035 1.00 76.00 101 TRP A O 1
ATOM 797 N N . ALA A 1 102 ? 12.616 -10.012 3.344 1.00 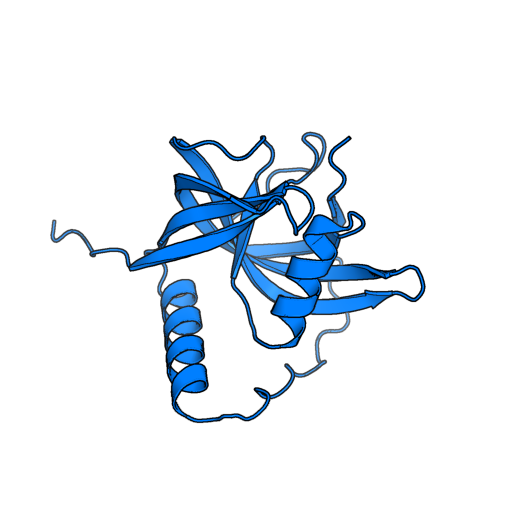73.56 102 ALA A N 1
ATOM 798 C CA . ALA A 1 102 ? 11.999 -9.211 2.292 1.00 73.56 102 ALA A CA 1
ATOM 799 C C . ALA A 1 102 ? 12.609 -7.798 2.199 1.00 73.56 102 ALA A C 1
ATOM 801 O O . ALA A 1 102 ? 11.960 -6.884 1.701 1.00 73.56 102 ALA A O 1
ATOM 802 N N . GLY A 1 103 ? 13.835 -7.596 2.698 1.00 77.88 103 GLY A N 1
ATOM 803 C CA . GLY A 1 103 ? 14.517 -6.300 2.655 1.00 77.88 103 GLY A CA 1
ATOM 804 C C . GLY A 1 103 ? 13.891 -5.256 3.580 1.00 77.88 103 GLY A C 1
ATOM 805 O O . GLY A 1 103 ? 13.790 -4.098 3.194 1.00 77.88 103 GLY A O 1
ATOM 806 N N . ARG A 1 104 ? 13.440 -5.663 4.777 1.00 84.44 104 ARG A N 1
ATOM 807 C CA . ARG A 1 104 ? 12.691 -4.811 5.725 1.00 84.44 104 ARG A CA 1
ATOM 808 C C . ARG A 1 104 ? 11.407 -4.247 5.109 1.00 84.44 104 ARG A C 1
ATOM 810 O O . ARG A 1 104 ? 11.122 -3.051 5.181 1.00 84.44 104 ARG A O 1
ATOM 817 N N . LEU A 1 105 ? 10.629 -5.122 4.475 1.00 87.12 105 LEU A N 1
ATOM 818 C CA . LEU A 1 105 ? 9.271 -4.784 4.068 1.00 87.12 105 LEU A CA 1
ATOM 819 C C . LEU A 1 105 ? 8.399 -4.640 5.318 1.00 87.12 105 LEU A C 1
ATOM 821 O O . LEU A 1 105 ? 8.264 -5.597 6.084 1.00 87.12 105 LEU A O 1
ATOM 825 N N . HIS A 1 106 ? 7.813 -3.461 5.498 1.00 91.06 106 HIS A N 1
ATOM 826 C CA . HIS A 1 106 ? 6.894 -3.179 6.591 1.00 91.06 106 HIS A CA 1
ATOM 827 C C . HIS A 1 106 ? 5.488 -3.693 6.287 1.00 91.06 106 HIS A C 1
ATOM 829 O O . HIS A 1 106 ? 5.007 -3.624 5.154 1.00 91.06 106 HIS A O 1
ATOM 835 N N . TYR A 1 107 ? 4.819 -4.163 7.332 1.00 92.88 107 TYR A N 1
ATOM 836 C CA . TYR A 1 107 ? 3.393 -4.440 7.363 1.00 92.88 107 TYR A CA 1
ATOM 837 C C . TYR A 1 107 ? 2.797 -3.707 8.544 1.00 92.88 107 TYR A C 1
ATOM 839 O O . TYR A 1 107 ? 3.347 -3.764 9.645 1.00 92.88 107 TYR A O 1
ATOM 847 N N . ALA A 1 108 ? 1.651 -3.085 8.323 1.00 95.06 108 ALA A N 1
ATOM 848 C CA . ALA A 1 108 ? 0.902 -2.440 9.376 1.00 95.06 108 ALA A CA 1
ATOM 849 C C . ALA A 1 108 ? -0.478 -3.076 9.511 1.00 95.06 108 ALA A C 1
ATOM 851 O O . ALA A 1 108 ? -1.147 -3.397 8.523 1.00 95.06 108 ALA A O 1
ATOM 852 N N . ARG A 1 109 ? -0.888 -3.255 10.763 1.00 94.38 109 ARG A N 1
ATOM 853 C CA . ARG A 1 109 ? -2.233 -3.659 11.138 1.00 94.38 109 ARG A CA 1
ATOM 854 C C . ARG A 1 109 ? -3.103 -2.423 11.254 1.00 94.38 109 ARG A C 1
ATOM 856 O O . ARG A 1 109 ? -2.745 -1.505 11.986 1.00 94.38 109 ARG A O 1
ATOM 863 N N . CYS A 1 110 ? -4.263 -2.414 10.617 1.00 93.56 110 CYS A N 1
ATOM 864 C CA . CYS A 1 110 ? -5.247 -1.346 10.774 1.00 93.56 110 CYS A CA 1
ATOM 865 C C . CYS A 1 110 ? -6.663 -1.908 10.890 1.00 93.56 110 CYS A C 1
ATOM 867 O O . CYS A 1 110 ? -6.894 -3.103 10.689 1.00 93.56 110 CYS A O 1
ATOM 869 N N . ARG A 1 111 ? -7.610 -1.021 11.206 1.00 92.62 111 ARG A N 1
ATOM 870 C CA . ARG A 1 111 ? -9.037 -1.270 11.003 1.00 92.62 111 ARG A CA 1
ATOM 871 C C . ARG A 1 111 ? -9.489 -0.578 9.730 1.00 92.62 111 ARG A C 1
ATOM 873 O O . ARG A 1 111 ? -9.249 0.616 9.582 1.00 92.62 111 ARG A O 1
ATOM 880 N N . VAL A 1 112 ? -10.165 -1.325 8.867 1.00 88.94 112 VAL A N 1
ATOM 881 C CA . VAL A 1 112 ? -10.816 -0.793 7.669 1.00 88.94 112 VAL A CA 1
ATOM 882 C C . VAL A 1 112 ? -12.327 -0.795 7.857 1.00 88.94 112 VAL A C 1
ATOM 884 O O . VAL A 1 112 ? -12.931 -1.784 8.281 1.00 88.94 112 VAL A O 1
ATOM 887 N N . CYS A 1 113 ? -12.939 0.336 7.554 1.00 86.75 113 CYS A N 1
ATOM 888 C CA . CYS A 1 113 ? -14.355 0.611 7.733 1.00 86.75 113 CYS A CA 1
ATOM 889 C C . CYS A 1 113 ? -15.049 0.900 6.396 1.00 86.75 113 CYS A C 1
ATOM 891 O O . CYS A 1 113 ? -16.278 0.843 6.334 1.00 86.75 113 CYS A O 1
ATOM 893 N N . ASN A 1 114 ? -14.296 1.194 5.331 1.00 84.44 114 ASN A N 1
ATOM 894 C CA . ASN A 1 114 ? -14.845 1.466 4.007 1.00 84.44 114 ASN A CA 1
ATOM 895 C C . ASN A 1 114 ? -15.366 0.177 3.338 1.00 84.44 114 ASN A C 1
ATOM 897 O O . ASN A 1 114 ? -14.673 -0.842 3.268 1.00 84.44 114 ASN A O 1
ATOM 901 N N . ASP A 1 115 ? -16.589 0.226 2.808 1.00 82.44 115 ASP A N 1
ATOM 902 C CA . ASP A 1 115 ? -17.239 -0.923 2.170 1.00 82.44 115 ASP A CA 1
ATOM 903 C C . ASP A 1 115 ? -16.542 -1.383 0.873 1.00 82.44 115 ASP A C 1
ATOM 905 O O . ASP A 1 115 ? -16.535 -2.579 0.582 1.00 82.44 115 ASP A O 1
ATOM 909 N N . GLU A 1 116 ? -15.895 -0.485 0.118 1.00 78.25 116 GLU A N 1
ATOM 910 C CA . GLU A 1 116 ? -15.063 -0.823 -1.053 1.00 78.25 116 GLU A CA 1
ATOM 911 C C . GLU A 1 116 ? -13.854 -1.673 -0.623 1.00 78.25 116 GLU A C 1
ATOM 913 O O . GLU A 1 116 ? -13.557 -2.711 -1.231 1.00 78.25 116 GLU A O 1
ATOM 918 N N . THR A 1 117 ? -13.214 -1.293 0.487 1.00 78.50 117 THR A N 1
ATOM 919 C CA . THR A 1 117 ? -12.105 -2.036 1.099 1.00 78.50 117 THR A CA 1
ATOM 920 C C . THR A 1 117 ? -12.576 -3.409 1.585 1.00 78.50 117 THR A C 1
ATOM 922 O O . THR A 1 117 ? -12.005 -4.434 1.208 1.00 78.50 117 THR A O 1
ATOM 925 N N . ARG A 1 118 ? -13.676 -3.458 2.346 1.00 79.81 118 ARG A N 1
ATOM 926 C CA . ARG A 1 118 ? -14.256 -4.703 2.886 1.00 79.81 118 ARG A CA 1
ATOM 927 C C . ARG A 1 118 ? -14.728 -5.656 1.787 1.00 79.81 118 ARG A C 1
ATOM 929 O O . ARG A 1 118 ? -14.479 -6.857 1.862 1.0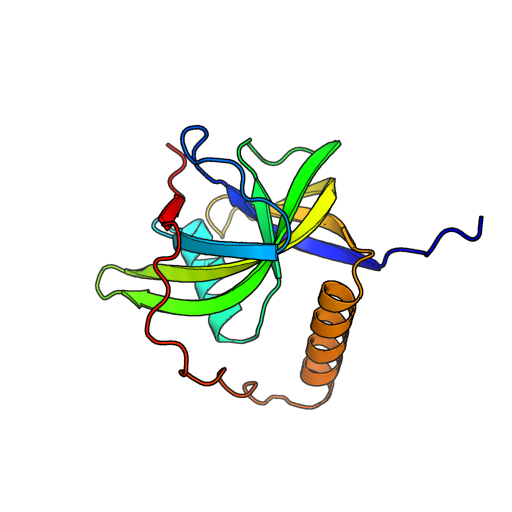0 79.81 118 ARG A O 1
ATOM 936 N N . SER A 1 119 ? -15.359 -5.136 0.732 1.00 78.75 119 SER A N 1
ATOM 937 C CA . SER A 1 119 ? -15.782 -5.926 -0.432 1.00 78.75 119 SER A CA 1
ATOM 938 C C . SER A 1 119 ? -14.583 -6.566 -1.135 1.00 78.75 119 SER A C 1
ATOM 940 O O . SER A 1 119 ? -14.622 -7.747 -1.486 1.00 78.75 119 SER A O 1
ATOM 942 N N . THR A 1 120 ? -13.488 -5.816 -1.285 1.00 75.94 120 THR A N 1
ATOM 943 C CA . THR A 1 120 ? -12.236 -6.325 -1.862 1.00 75.94 120 THR A CA 1
ATOM 944 C C . THR A 1 120 ? -11.649 -7.451 -1.006 1.00 75.94 120 THR A C 1
ATOM 946 O O . THR A 1 120 ? -11.316 -8.514 -1.535 1.00 75.94 120 THR A O 1
ATOM 949 N N . ILE A 1 121 ? -11.598 -7.269 0.318 1.00 73.75 121 ILE A N 1
ATOM 950 C CA . ILE A 1 121 ? -11.110 -8.286 1.264 1.00 73.75 121 ILE A CA 1
ATOM 951 C C . ILE A 1 121 ? -11.979 -9.549 1.218 1.00 73.75 121 ILE A C 1
ATOM 953 O O . ILE A 1 121 ? -11.457 -10.663 1.145 1.00 73.75 121 ILE A O 1
ATOM 957 N N . SER A 1 122 ? -13.305 -9.392 1.216 1.00 73.00 122 SER A N 1
ATOM 958 C CA . SER A 1 122 ? -14.262 -10.503 1.174 1.00 73.00 122 SER A CA 1
ATOM 959 C C . SER A 1 122 ? -14.125 -11.346 -0.101 1.00 73.00 122 SER A C 1
ATOM 961 O O . SER A 1 122 ? -14.072 -12.579 -0.031 1.00 73.00 122 SER A O 1
ATOM 963 N N . LYS A 1 123 ? -13.983 -10.698 -1.266 1.00 71.88 123 LYS A N 1
ATOM 964 C CA . LYS A 1 123 ? -13.743 -11.382 -2.549 1.00 71.88 123 LYS A CA 1
ATOM 965 C C . LYS A 1 123 ? -12.440 -12.176 -2.528 1.00 71.88 123 LYS A C 1
ATOM 967 O O . LYS A 1 123 ? -12.419 -13.321 -2.972 1.00 71.88 123 LYS A O 1
ATOM 972 N N . PHE A 1 124 ? -11.377 -11.600 -1.967 1.00 63.66 124 PHE A N 1
ATOM 973 C CA . PHE A 1 124 ? -10.088 -12.279 -1.853 1.00 63.66 124 PHE A CA 1
ATOM 974 C C . PHE A 1 124 ? -10.154 -13.505 -0.940 1.00 63.66 124 PHE A C 1
ATOM 976 O O . PHE A 1 124 ? -9.709 -14.588 -1.321 1.00 63.66 124 PHE A O 1
ATOM 983 N N . ARG A 1 125 ? -10.764 -13.368 0.243 1.00 65.44 125 ARG A N 1
ATOM 984 C CA . ARG A 1 125 ? -10.977 -14.508 1.141 1.00 65.44 125 ARG A CA 1
ATOM 985 C C . ARG A 1 125 ? -11.791 -15.598 0.460 1.00 65.44 125 ARG A C 1
ATOM 987 O O . ARG A 1 125 ? -11.428 -16.754 0.560 1.00 65.44 125 ARG A O 1
ATOM 994 N N . SER A 1 126 ? -12.824 -15.254 -0.296 1.00 58.81 126 SER A N 1
ATOM 995 C CA . SER A 1 126 ? -13.625 -16.259 -1.005 1.00 58.81 126 SER A CA 1
ATOM 996 C C . SER A 1 126 ? -12.824 -16.991 -2.097 1.00 58.81 126 SER A C 1
ATOM 998 O O . SER A 1 126 ? -12.984 -18.198 -2.273 1.00 58.81 126 SER A O 1
ATOM 1000 N N . ALA A 1 127 ? -11.913 -16.296 -2.789 1.00 55.22 127 ALA A N 1
ATOM 1001 C CA . ALA A 1 127 ? -11.037 -16.879 -3.811 1.00 55.22 127 ALA A CA 1
ATOM 1002 C C . ALA A 1 127 ? -9.973 -17.833 -3.230 1.00 55.22 127 ALA A C 1
ATOM 1004 O O . ALA A 1 127 ? -9.703 -18.883 -3.808 1.00 55.22 127 ALA A O 1
ATOM 1005 N N . LEU A 1 128 ? -9.412 -17.519 -2.054 1.00 50.91 128 LEU A N 1
ATOM 1006 C CA . LEU A 1 128 ? -8.430 -18.379 -1.373 1.00 50.91 128 LEU A CA 1
ATOM 1007 C C . LEU A 1 128 ? -8.997 -19.744 -0.949 1.00 50.91 128 LEU A C 1
ATOM 1009 O O . LEU A 1 128 ? -8.236 -20.693 -0.788 1.00 50.91 128 LEU A O 1
ATOM 1013 N N . TRP A 1 129 ? -10.314 -19.847 -0.760 1.00 41.56 129 TRP A N 1
ATOM 1014 C CA . TRP A 1 129 ? -10.974 -21.074 -0.301 1.00 41.56 129 TRP A CA 1
ATOM 1015 C C . TRP A 1 129 ? -11.570 -21.896 -1.448 1.00 41.56 129 TRP A C 1
ATOM 1017 O O . TRP A 1 129 ? -11.904 -23.061 -1.251 1.00 41.56 129 TRP A O 1
ATOM 1027 N N . THR A 1 130 ? -11.701 -21.316 -2.644 1.00 42.38 130 THR A N 1
ATOM 1028 C CA . THR A 1 130 ? -12.377 -21.960 -3.783 1.00 42.38 130 THR A CA 1
ATOM 1029 C C . THR A 1 130 ? -11.430 -22.529 -4.834 1.00 42.38 130 THR A C 1
ATOM 1031 O O . THR A 1 130 ? -11.867 -23.349 -5.640 1.00 42.38 130 THR A O 1
ATOM 1034 N N . SER A 1 131 ? -10.137 -22.188 -4.832 1.00 34.94 131 SER A N 1
ATOM 1035 C CA . SER A 1 131 ? -9.238 -22.705 -5.867 1.00 34.94 131 SER A CA 1
ATOM 1036 C C . SER A 1 131 ? -7.761 -22.714 -5.478 1.00 34.94 131 SER A C 1
ATOM 1038 O O . SER A 1 131 ? -7.164 -21.665 -5.248 1.00 34.94 131 SER A O 1
ATOM 1040 N N . GLY A 1 132 ? -7.123 -23.883 -5.608 1.00 37.06 132 GLY A N 1
ATOM 1041 C CA . GLY A 1 132 ? -5.708 -24.002 -5.993 1.00 37.06 132 GLY A CA 1
ATOM 1042 C C . GLY A 1 132 ? -5.470 -23.532 -7.438 1.00 37.06 132 GLY A C 1
ATOM 1043 O O . GLY A 1 132 ? -4.833 -24.222 -8.226 1.00 37.06 132 GLY A O 1
ATOM 1044 N N . GLY A 1 133 ? -6.046 -22.388 -7.803 1.00 31.62 133 GLY A N 1
ATOM 1045 C CA . GLY A 1 133 ? -6.115 -21.850 -9.152 1.00 31.62 133 GLY A CA 1
ATOM 1046 C C . GLY A 1 133 ? -5.866 -20.350 -9.120 1.00 31.62 133 GLY A C 1
ATOM 1047 O O . GLY A 1 133 ? -6.368 -19.634 -8.257 1.00 31.62 133 GLY A O 1
ATOM 1048 N N . THR A 1 134 ? -5.029 -19.896 -10.044 1.00 35.81 134 THR A N 1
ATOM 1049 C CA . THR A 1 134 ? -4.654 -18.496 -10.234 1.00 35.81 134 THR A CA 1
ATOM 1050 C C . THR A 1 134 ? -5.910 -17.643 -10.442 1.00 35.81 134 THR A C 1
ATOM 1052 O O . THR A 1 134 ? -6.702 -17.960 -11.334 1.00 35.81 134 THR A O 1
ATOM 1055 N N . PRO A 1 135 ? -6.132 -16.574 -9.656 1.00 38.06 135 PRO A N 1
ATOM 1056 C CA . PRO A 1 135 ? -7.287 -15.714 -9.866 1.00 38.06 135 PRO A CA 1
ATOM 1057 C C . PRO A 1 135 ? -7.168 -14.983 -11.214 1.00 38.06 135 PRO A C 1
ATOM 1059 O O . PRO A 1 135 ? -6.056 -14.720 -11.686 1.00 38.06 135 PRO A O 1
ATOM 1062 N N . PRO A 1 136 ? -8.302 -14.663 -11.859 1.00 38.53 136 PRO A N 1
ATOM 1063 C CA . PRO A 1 136 ? -8.312 -14.071 -13.188 1.00 38.53 136 PRO A CA 1
ATOM 1064 C C . PRO A 1 136 ? -7.619 -12.704 -13.177 1.00 38.53 136 PRO A C 1
ATOM 1066 O O . PRO A 1 136 ? -7.930 -11.834 -12.361 1.00 38.53 136 PRO A O 1
ATOM 1069 N N . GLY A 1 137 ? -6.671 -12.532 -14.102 1.00 35.56 137 GLY A N 1
ATOM 1070 C CA . GLY A 1 137 ? -5.984 -11.268 -14.339 1.00 35.56 137 GLY A CA 1
ATOM 1071 C C . GLY A 1 137 ? -6.979 -10.158 -14.675 1.00 35.56 137 GLY A C 1
ATOM 1072 O O . GLY A 1 137 ? -7.895 -10.342 -15.477 1.00 35.56 137 GLY A O 1
ATOM 1073 N N . ILE A 1 138 ? -6.808 -9.007 -14.030 1.00 43.47 138 ILE A N 1
ATOM 1074 C CA . ILE A 1 138 ? -7.671 -7.840 -14.212 1.00 43.47 138 ILE A CA 1
ATOM 1075 C C . ILE A 1 138 ? -7.491 -7.274 -15.626 1.00 43.47 138 ILE A C 1
ATOM 1077 O O . ILE A 1 138 ? -6.376 -7.113 -16.119 1.00 43.47 138 ILE A O 1
ATOM 1081 N N . ILE A 1 139 ? -8.634 -6.991 -16.251 1.00 39.38 139 ILE A N 1
ATOM 1082 C CA . ILE A 1 139 ? -8.828 -6.520 -17.623 1.00 39.38 139 ILE A CA 1
ATOM 1083 C C . ILE A 1 139 ? -8.080 -5.200 -17.875 1.00 39.38 139 ILE A C 1
ATOM 1085 O O . ILE A 1 139 ? -8.299 -4.193 -17.202 1.00 39.38 139 ILE A O 1
ATOM 1089 N N . ASP A 1 140 ? -7.238 -5.202 -18.908 1.00 38.25 140 ASP A N 1
ATOM 1090 C CA . ASP A 1 140 ? -6.546 -4.037 -19.459 1.00 38.25 140 ASP A CA 1
ATOM 1091 C C . ASP A 1 140 ? -7.516 -3.178 -20.279 1.00 38.25 140 ASP A C 1
ATOM 1093 O O . ASP A 1 140 ? -7.558 -3.347 -21.485 1.00 38.25 140 ASP A O 1
ATOM 1097 N N . HIS A 1 141 ? -8.281 -2.254 -19.692 1.00 34.88 141 HIS A N 1
ATOM 1098 C CA . HIS A 1 141 ? -9.037 -1.244 -20.462 1.00 34.88 141 HIS A CA 1
ATOM 1099 C C . HIS A 1 141 ? -9.121 0.088 -19.702 1.00 34.88 141 HIS A C 1
ATOM 1101 O O . HIS A 1 141 ? -10.178 0.451 -19.211 1.00 34.88 141 HIS A O 1
ATOM 1107 N N . LEU A 1 142 ? -8.014 0.833 -19.605 1.00 39.50 142 LEU A N 1
ATOM 1108 C CA . LEU A 1 142 ? -8.050 2.282 -19.354 1.00 39.50 142 LEU A CA 1
ATOM 1109 C C . LEU A 1 142 ? -6.862 2.945 -20.065 1.00 39.50 142 LEU A C 1
ATOM 1111 O O . LEU A 1 142 ? -5.721 2.895 -19.601 1.00 39.50 142 LEU A O 1
ATOM 1115 N N . ALA A 1 143 ? -7.145 3.526 -21.228 1.00 34.28 143 ALA A N 1
ATOM 1116 C CA . ALA A 1 143 ? -6.270 4.456 -21.925 1.00 34.28 143 ALA A CA 1
ATOM 1117 C C . ALA A 1 143 ? -6.758 5.882 -21.625 1.00 34.28 143 ALA A C 1
ATOM 1119 O O . ALA A 1 143 ? -7.935 6.161 -21.827 1.00 34.28 143 ALA A O 1
ATOM 1120 N N . GLY A 1 144 ? -5.863 6.769 -21.172 1.00 38.03 144 GLY A N 1
ATOM 1121 C CA . GLY A 1 144 ? -6.037 8.213 -21.375 1.00 38.03 144 GLY A CA 1
ATOM 1122 C C . GLY A 1 144 ? -6.131 9.154 -20.167 1.00 38.03 144 GLY A C 1
ATOM 1123 O O . GLY A 1 144 ? -6.291 10.342 -20.411 1.00 38.03 144 GLY A O 1
ATOM 1124 N N . GLU A 1 145 ? -6.004 8.717 -18.908 1.00 42.41 145 GLU A N 1
ATOM 1125 C CA . GLU A 1 145 ? -5.887 9.667 -17.77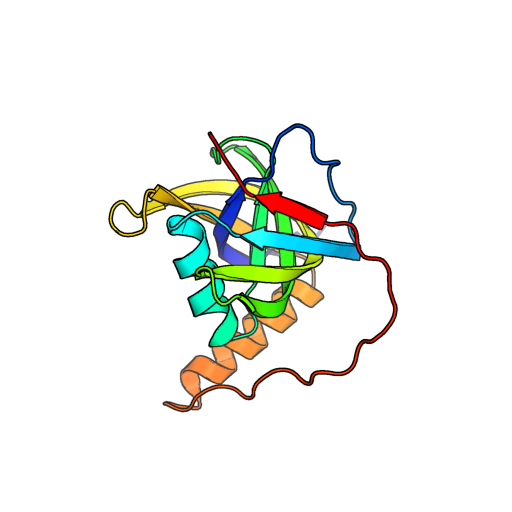7 1.00 42.41 145 GLU A CA 1
ATOM 1126 C C . GLU A 1 145 ? -4.416 9.933 -17.423 1.00 42.41 145 GLU A C 1
ATOM 1128 O O . GLU A 1 145 ? -3.642 9.000 -17.183 1.00 42.41 145 GLU A O 1
ATOM 1133 N N . GLU A 1 146 ? -4.028 11.211 -17.376 1.00 46.09 146 GLU A N 1
ATOM 1134 C CA . GLU A 1 146 ? -2.772 11.652 -16.767 1.00 46.09 146 GLU A CA 1
ATOM 1135 C C . GLU A 1 146 ? -2.876 11.469 -15.250 1.00 46.09 146 GLU A C 1
ATOM 1137 O O . GLU A 1 146 ? -3.501 12.247 -14.536 1.00 46.09 146 GLU A O 1
ATOM 1142 N N . VAL A 1 147 ? -2.301 10.374 -14.762 1.00 54.72 147 VAL A N 1
ATOM 1143 C CA . VAL A 1 147 ? -2.294 10.019 -13.342 1.00 54.72 147 VAL A CA 1
ATOM 1144 C C . VAL A 1 147 ? -0.961 10.472 -12.729 1.00 54.72 147 VAL A C 1
ATOM 1146 O O . VAL A 1 147 ? 0.082 10.130 -13.301 1.00 54.72 147 VAL A O 1
ATOM 1149 N N . PRO A 1 148 ? -0.947 11.176 -11.577 1.00 66.50 148 PRO A N 1
ATOM 1150 C CA . PRO A 1 148 ? 0.294 11.583 -10.918 1.00 66.50 148 PRO A CA 1
ATOM 1151 C C . PRO A 1 148 ? 1.191 10.370 -10.633 1.00 66.50 148 PRO A C 1
ATOM 1153 O O . PRO A 1 148 ? 0.706 9.287 -10.291 1.00 66.50 148 PRO A O 1
ATOM 1156 N N . VAL A 1 149 ? 2.503 10.536 -10.818 1.00 75.44 149 VAL A N 1
ATOM 1157 C CA . VAL A 1 149 ? 3.499 9.465 -10.668 1.00 75.44 149 VAL A CA 1
ATOM 1158 C C . VAL A 1 149 ? 4.369 9.742 -9.449 1.00 75.44 149 VAL A C 1
ATOM 1160 O O . VAL A 1 149 ? 5.160 10.676 -9.474 1.00 75.44 149 VAL A O 1
ATOM 1163 N N . CYS A 1 150 ? 4.277 8.877 -8.443 1.00 67.50 150 CYS A N 1
ATOM 1164 C CA . CYS A 1 150 ? 5.096 8.902 -7.234 1.00 67.50 150 CYS A CA 1
ATOM 1165 C C . CYS A 1 150 ? 6.217 7.863 -7.351 1.00 67.50 150 CYS A C 1
ATOM 1167 O O . CYS A 1 150 ? 5.987 6.728 -7.795 1.00 67.50 150 CYS A O 1
ATOM 1169 N N . ARG A 1 151 ? 7.449 8.227 -6.985 1.00 68.94 151 ARG A N 1
ATOM 1170 C CA . ARG A 1 151 ? 8.599 7.306 -7.031 1.00 68.94 151 ARG A CA 1
ATOM 1171 C C . ARG A 1 151 ? 8.918 6.821 -5.634 1.00 68.94 151 ARG A C 1
ATOM 1173 O O . ARG A 1 151 ? 9.527 7.536 -4.866 1.00 68.94 151 ARG A O 1
ATOM 1180 N N . CYS A 1 152 ? 8.580 5.578 -5.324 1.00 60.44 152 CYS A N 1
ATOM 1181 C CA . CYS A 1 152 ? 8.872 5.010 -4.014 1.00 60.44 152 CYS A CA 1
ATOM 1182 C C . CYS A 1 152 ? 10.352 4.611 -3.949 1.00 60.44 152 CYS A C 1
ATOM 1184 O O . CYS A 1 152 ? 10.726 3.506 -4.355 1.00 60.44 152 CYS A O 1
ATOM 1186 N N . THR A 1 153 ? 11.177 5.550 -3.491 1.00 51.28 153 THR A N 1
ATOM 1187 C CA . THR A 1 153 ? 12.587 5.367 -3.144 1.00 51.28 153 THR A CA 1
ATOM 1188 C C . THR A 1 153 ? 12.817 5.971 -1.771 1.00 51.28 153 THR A C 1
ATOM 1190 O O . THR A 1 153 ? 12.792 7.188 -1.630 1.00 51.28 153 THR A O 1
ATOM 1193 N N . VAL A 1 154 ? 13.039 5.139 -0.765 1.00 42.56 154 VAL A N 1
ATOM 1194 C CA . VAL A 1 154 ? 13.591 5.577 0.514 1.00 42.56 154 VAL A CA 1
ATOM 1195 C C . VAL A 1 154 ? 15.099 5.374 0.435 1.00 42.56 154 VAL A C 1
ATOM 1197 O O . VAL A 1 154 ? 15.564 4.270 0.138 1.00 42.56 154 VAL A O 1
ATOM 1200 N N . SER A 1 155 ? 15.834 6.467 0.611 1.00 36.62 155 SER A N 1
ATOM 1201 C CA . SER A 1 155 ? 17.294 6.514 0.737 1.00 36.62 155 SER A CA 1
ATOM 1202 C C . SER A 1 155 ? 17.771 5.937 2.062 1.00 36.62 155 SER A C 1
ATOM 1204 O O . SER A 1 155 ? 17.113 6.249 3.078 1.00 36.62 155 SER A O 1
#